Protein AF-A0A3B9MT72-F1 (afdb_monomer_lite)

Structure (mmCIF, N/CA/C/O backbone):
data_AF-A0A3B9MT72-F1
#
_entry.id   AF-A0A3B9MT72-F1
#
loop_
_atom_site.group_PDB
_atom_site.id
_atom_site.type_symbol
_atom_site.label_atom_id
_atom_site.label_alt_id
_atom_site.label_comp_id
_atom_site.label_asym_id
_atom_site.label_entity_id
_atom_site.label_seq_id
_atom_site.pdbx_PDB_ins_code
_atom_site.Cartn_x
_atom_site.Cartn_y
_atom_site.Cartn_z
_atom_site.occupancy
_atom_site.B_iso_or_equiv
_atom_site.auth_seq_id
_atom_site.auth_comp_id
_atom_site.auth_asym_id
_atom_site.auth_atom_id
_atom_site.pdbx_PDB_model_num
ATOM 1 N N . MET A 1 1 ? -22.169 12.329 -3.279 1.00 62.25 1 MET A N 1
ATOM 2 C CA . MET A 1 1 ? -21.602 10.973 -3.104 1.00 62.25 1 MET A CA 1
ATOM 3 C C . MET A 1 1 ? -20.581 10.620 -4.189 1.00 62.25 1 MET A C 1
ATOM 5 O O . MET A 1 1 ? -19.542 10.085 -3.850 1.00 62.25 1 MET A O 1
ATOM 9 N N . THR A 1 2 ? -20.794 10.973 -5.462 1.00 81.69 2 THR A N 1
ATOM 10 C CA . THR A 1 2 ? -19.870 10.641 -6.571 1.00 81.69 2 THR A CA 1
ATOM 11 C C . THR A 1 2 ? -18.554 11.427 -6.587 1.00 81.69 2 THR A C 1
ATOM 13 O O . THR A 1 2 ? -17.516 10.844 -6.869 1.00 81.69 2 THR A O 1
ATOM 16 N N . LEU A 1 3 ? -18.561 12.725 -6.253 1.00 89.38 3 LEU A N 1
ATOM 17 C CA . LEU A 1 3 ? -17.344 13.550 -6.320 1.00 89.38 3 LEU A CA 1
ATOM 18 C C . LEU A 1 3 ? -16.285 13.157 -5.275 1.00 89.38 3 LEU A C 1
ATOM 20 O O . LEU A 1 3 ? -15.108 13.111 -5.602 1.00 89.38 3 LEU A O 1
ATOM 24 N N . THR A 1 4 ? -16.689 12.840 -4.042 1.00 88.56 4 THR A N 1
ATOM 25 C CA . THR A 1 4 ? -15.760 12.445 -2.967 1.00 88.56 4 THR A CA 1
ATOM 26 C C . THR A 1 4 ? -15.058 11.127 -3.284 1.00 88.56 4 THR A C 1
ATOM 28 O O . THR A 1 4 ? -13.845 11.050 -3.154 1.00 88.56 4 THR A O 1
ATOM 31 N N . VAL A 1 5 ? -15.799 10.127 -3.774 1.00 87.69 5 VAL A N 1
ATOM 32 C CA . VAL A 1 5 ? -15.232 8.836 -4.200 1.00 87.69 5 VAL A CA 1
ATOM 33 C C . VAL A 1 5 ? -14.320 9.021 -5.414 1.00 87.69 5 VAL A C 1
ATOM 35 O O . VAL A 1 5 ? -13.227 8.468 -5.456 1.00 87.69 5 VAL A O 1
ATOM 38 N N . LEU A 1 6 ? -14.724 9.855 -6.381 1.00 89.69 6 LEU A N 1
ATOM 39 C CA . LEU A 1 6 ? -13.888 10.169 -7.539 1.00 89.69 6 LEU A CA 1
ATOM 40 C C . LEU A 1 6 ? -12.563 10.814 -7.116 1.00 89.69 6 LEU A C 1
ATOM 42 O O . LEU A 1 6 ? -11.513 10.411 -7.602 1.00 89.69 6 LEU A O 1
ATOM 46 N N . LEU A 1 7 ? -12.600 11.793 -6.210 1.00 91.25 7 LEU A N 1
ATOM 47 C CA . LEU A 1 7 ? -11.391 12.424 -5.681 1.00 91.25 7 LEU A CA 1
ATOM 48 C C . LEU A 1 7 ? -10.544 11.433 -4.876 1.00 91.25 7 LEU A C 1
ATOM 50 O O . LEU A 1 7 ? -9.328 11.415 -5.051 1.00 91.25 7 LEU A O 1
ATOM 54 N N . GLY A 1 8 ? -11.184 10.580 -4.071 1.00 89.69 8 GLY A N 1
ATOM 55 C CA . GLY A 1 8 ? -10.533 9.501 -3.330 1.00 89.69 8 GLY A CA 1
ATOM 56 C C . GLY A 1 8 ? -9.725 8.585 -4.245 1.00 89.69 8 GLY A C 1
ATOM 57 O O . GLY A 1 8 ? -8.562 8.338 -3.967 1.00 89.69 8 GLY A O 1
ATOM 58 N N . LEU A 1 9 ? -10.279 8.173 -5.387 1.00 89.06 9 LEU A N 1
ATOM 59 C CA . LEU A 1 9 ? -9.583 7.311 -6.352 1.00 89.06 9 LEU A CA 1
ATOM 60 C C . LEU A 1 9 ? -8.565 8.066 -7.225 1.00 89.06 9 LEU A C 1
ATOM 62 O O . LEU A 1 9 ? -7.509 7.529 -7.564 1.00 89.06 9 LEU A O 1
ATOM 66 N N . MET A 1 10 ? -8.859 9.314 -7.600 1.00 91.50 10 MET A N 1
ATOM 67 C CA . MET A 1 10 ? -8.001 10.099 -8.493 1.00 91.50 10 MET A CA 1
ATOM 68 C C . MET A 1 10 ? -6.704 10.560 -7.831 1.00 91.50 10 MET A C 1
ATOM 70 O O . MET A 1 10 ? -5.704 10.704 -8.531 1.00 91.50 10 MET A O 1
ATOM 74 N N . ILE A 1 11 ? -6.692 10.797 -6.515 1.00 92.50 11 ILE A N 1
ATOM 75 C CA . ILE A 1 11 ? -5.489 11.258 -5.807 1.00 92.50 11 ILE A CA 1
ATOM 76 C C . ILE A 1 11 ? -4.385 10.179 -5.802 1.00 92.50 11 ILE A C 1
ATOM 78 O O . ILE A 1 11 ? -3.292 10.479 -6.291 1.00 92.50 11 ILE A O 1
ATOM 82 N N . PRO A 1 12 ? -4.624 8.931 -5.347 1.00 90.69 12 PRO A N 1
ATOM 83 C CA . PRO A 1 12 ? -3.650 7.844 -5.441 1.00 90.69 12 PRO A CA 1
ATOM 84 C C . PRO A 1 12 ? -3.257 7.547 -6.888 1.00 90.69 12 PRO A C 1
ATOM 86 O O . PRO A 1 12 ? -2.074 7.405 -7.186 1.00 90.69 12 PRO A O 1
ATOM 89 N N . PHE A 1 13 ? -4.227 7.539 -7.811 1.00 91.25 13 PHE A N 1
ATOM 90 C CA . PHE A 1 13 ? -3.950 7.349 -9.235 1.00 91.25 13 PHE A CA 1
ATOM 91 C C . PHE A 1 13 ? -2.979 8.406 -9.778 1.00 91.25 13 PHE A C 1
ATOM 93 O O . PHE A 1 13 ? -1.986 8.063 -10.422 1.00 91.25 13 PHE A O 1
ATOM 100 N N . ALA A 1 14 ? -3.230 9.687 -9.492 1.00 94.31 14 ALA A N 1
ATOM 101 C CA . ALA A 1 14 ? -2.346 10.775 -9.888 1.00 94.31 14 ALA A CA 1
ATOM 102 C C . ALA A 1 14 ? -0.971 10.647 -9.220 1.00 94.31 14 ALA A C 1
ATOM 104 O O . ALA A 1 14 ? 0.039 10.839 -9.891 1.00 94.31 14 ALA A O 1
ATOM 105 N N . GLY A 1 15 ? -0.915 10.268 -7.941 1.00 92.81 15 GLY A N 1
ATOM 106 C CA . GLY A 1 15 ? 0.333 10.005 -7.223 1.00 92.81 15 GLY A CA 1
ATOM 107 C C . GLY A 1 15 ? 1.190 8.940 -7.912 1.00 92.81 15 GLY A C 1
ATOM 108 O O . GLY A 1 15 ? 2.348 9.204 -8.244 1.00 92.81 15 GLY A O 1
ATOM 109 N N . THR A 1 16 ? 0.611 7.774 -8.211 1.00 92.19 16 THR A N 1
ATOM 110 C CA . THR A 1 16 ? 1.309 6.675 -8.898 1.00 92.19 16 THR A CA 1
ATOM 111 C C . THR A 1 16 ? 1.700 7.056 -10.328 1.00 92.19 16 THR A C 1
ATOM 113 O O . THR A 1 16 ? 2.824 6.781 -10.748 1.00 92.19 16 THR A O 1
ATOM 116 N N . ALA A 1 17 ? 0.828 7.745 -11.073 1.00 93.06 17 ALA A N 1
ATOM 117 C CA . ALA A 1 17 ? 1.117 8.190 -12.437 1.00 93.06 17 ALA A CA 1
ATOM 118 C C . ALA A 1 17 ? 2.251 9.229 -12.494 1.00 93.06 17 ALA A C 1
ATOM 120 O O . ALA A 1 17 ? 3.154 9.117 -13.326 1.00 93.06 17 ALA A O 1
ATOM 121 N N . LEU A 1 18 ? 2.240 10.216 -11.592 1.00 93.62 18 LEU A N 1
ATOM 122 C CA . LEU A 1 18 ? 3.294 11.227 -11.489 1.00 93.62 18 LEU A CA 1
ATOM 123 C C . LEU A 1 18 ? 4.622 10.597 -11.053 1.00 93.62 18 LEU A C 1
ATOM 125 O O . LEU A 1 18 ? 5.654 10.876 -11.663 1.00 93.62 18 LEU A O 1
ATOM 129 N N . GLY A 1 19 ? 4.593 9.701 -10.061 1.00 90.31 19 GLY A N 1
ATOM 130 C CA . GLY A 1 19 ? 5.768 8.951 -9.615 1.00 90.31 19 GLY A CA 1
ATOM 131 C C . GLY A 1 19 ? 6.387 8.104 -10.731 1.00 90.31 19 GLY A C 1
ATOM 132 O O . GLY A 1 19 ? 7.600 8.148 -10.934 1.00 90.31 19 GLY A O 1
ATOM 133 N N . ALA A 1 20 ? 5.566 7.400 -11.518 1.00 89.81 20 ALA A N 1
ATOM 134 C CA . ALA A 1 20 ? 6.027 6.658 -12.692 1.00 89.81 20 ALA A CA 1
ATOM 135 C C . ALA A 1 20 ? 6.611 7.586 -13.776 1.00 89.81 20 ALA A C 1
ATOM 137 O O . ALA A 1 20 ? 7.629 7.263 -14.389 1.00 89.81 20 ALA A O 1
ATOM 138 N N . GLY A 1 21 ? 6.015 8.766 -13.980 1.00 90.56 21 GLY A N 1
ATOM 139 C CA . GLY A 1 21 ? 6.502 9.781 -14.918 1.00 90.56 21 GLY A CA 1
ATOM 140 C C . GLY A 1 21 ? 7.902 10.310 -14.590 1.00 90.56 21 GLY A C 1
ATOM 141 O O . GLY A 1 21 ? 8.671 10.605 -15.508 1.00 90.56 21 GLY A O 1
ATOM 142 N N . CYS A 1 22 ? 8.287 10.355 -13.308 1.00 88.31 22 CYS A N 1
ATOM 143 C CA . CYS A 1 22 ? 9.633 10.760 -12.886 1.00 88.31 22 CYS A CA 1
ATOM 144 C C . CYS A 1 22 ? 10.740 9.914 -13.536 1.00 88.31 22 CYS A C 1
ATOM 146 O O . CYS A 1 22 ? 11.816 10.439 -13.830 1.00 88.31 22 CYS A O 1
ATOM 148 N N . VAL A 1 23 ? 10.472 8.640 -13.848 1.00 87.25 23 VAL A N 1
ATOM 149 C CA . VAL A 1 23 ? 11.437 7.741 -14.506 1.00 87.25 23 VAL A CA 1
ATOM 150 C C . VAL A 1 23 ? 11.933 8.307 -15.844 1.00 87.25 23 VAL A C 1
ATOM 152 O O . VAL A 1 23 ? 13.109 8.140 -16.173 1.00 87.25 23 VAL A O 1
ATOM 155 N N . LEU A 1 24 ? 11.094 9.054 -16.576 1.00 87.44 24 LEU A N 1
ATOM 156 C CA . LEU A 1 24 ? 11.460 9.684 -17.855 1.00 87.44 24 LEU A CA 1
ATOM 157 C C . LEU A 1 24 ? 12.581 10.725 -17.707 1.00 87.44 24 LEU A C 1
ATOM 159 O O . LEU A 1 24 ? 13.373 10.925 -18.628 1.00 87.44 24 LEU A O 1
ATOM 163 N N . PHE A 1 25 ? 12.679 11.360 -16.538 1.00 86.19 25 PHE A N 1
ATOM 164 C CA . PHE A 1 25 ? 13.711 12.350 -16.228 1.00 86.19 25 PHE A CA 1
ATOM 165 C C . PHE A 1 25 ? 14.932 11.731 -15.539 1.00 86.19 25 PHE A C 1
ATOM 167 O O . PHE A 1 25 ? 16.030 12.280 -15.616 1.00 86.19 25 PHE A O 1
ATOM 174 N N . MET A 1 26 ? 14.762 10.577 -14.889 1.00 80.38 26 MET A N 1
ATOM 175 C CA . MET A 1 26 ? 15.780 9.978 -14.024 1.00 80.38 26 MET A CA 1
ATOM 176 C C . MET A 1 26 ? 16.862 9.174 -14.760 1.00 80.38 26 MET A C 1
ATOM 178 O O . MET A 1 26 ? 17.817 8.769 -14.107 1.00 80.38 26 MET A O 1
ATOM 182 N N . LYS A 1 27 ? 16.773 8.956 -16.084 1.00 74.06 27 LYS A N 1
ATOM 183 C CA . LYS A 1 27 ? 17.815 8.321 -16.938 1.00 74.06 27 LYS A CA 1
ATOM 184 C C . LYS A 1 27 ? 18.535 7.107 -16.302 1.00 74.06 27 LYS A C 1
ATOM 186 O O . LYS A 1 27 ? 19.740 6.948 -16.474 1.00 74.06 27 LYS A O 1
ATOM 191 N N . ASN A 1 28 ? 17.812 6.255 -15.569 1.00 67.75 28 ASN A N 1
ATOM 192 C CA . ASN A 1 28 ? 18.350 5.090 -14.842 1.00 67.75 28 ASN A CA 1
ATOM 193 C C . ASN A 1 28 ? 19.375 5.407 -13.726 1.00 67.75 28 ASN A C 1
ATOM 195 O O . ASN A 1 28 ? 20.197 4.563 -13.384 1.00 67.75 28 ASN A O 1
ATOM 199 N N . ALA A 1 29 ? 19.337 6.607 -13.140 1.00 70.12 29 ALA A N 1
ATOM 200 C CA . ALA A 1 29 ? 20.305 7.086 -12.147 1.00 70.12 29 ALA A CA 1
ATOM 201 C C . ALA A 1 29 ? 19.812 7.013 -10.686 1.00 70.12 29 ALA A C 1
ATOM 203 O O . ALA A 1 29 ? 20.347 7.696 -9.809 1.00 70.12 29 ALA A O 1
ATOM 204 N N . LEU A 1 30 ? 18.788 6.206 -10.390 1.00 81.56 30 LEU A N 1
ATOM 205 C CA . LEU A 1 30 ? 18.338 5.999 -9.013 1.00 81.56 30 LEU A CA 1
ATOM 206 C C . LEU A 1 30 ? 19.379 5.184 -8.245 1.00 81.56 30 LEU A C 1
ATOM 208 O O . LEU A 1 30 ? 19.586 4.003 -8.503 1.00 81.56 30 LEU A O 1
ATOM 212 N N . SER A 1 31 ? 20.052 5.823 -7.288 1.00 88.31 31 SER A N 1
ATOM 213 C CA . SER A 1 31 ? 20.952 5.093 -6.398 1.00 88.31 31 SER A CA 1
ATOM 214 C C . SER A 1 31 ? 20.155 4.141 -5.500 1.00 88.31 31 SER A C 1
ATOM 216 O O . SER A 1 31 ? 19.101 4.511 -4.980 1.00 88.31 31 SER A O 1
ATOM 218 N N . SER A 1 32 ? 20.702 2.951 -5.234 1.00 87.69 32 SER A N 1
ATOM 219 C CA . SER A 1 32 ? 20.076 1.952 -4.350 1.00 87.69 32 SER A CA 1
ATOM 220 C C . SER A 1 32 ? 19.733 2.508 -2.957 1.00 87.69 32 SER A C 1
ATOM 222 O O . SER A 1 32 ? 18.760 2.089 -2.337 1.00 87.69 32 SER A O 1
ATOM 224 N N . LYS A 1 33 ? 20.487 3.500 -2.457 1.00 90.38 33 LYS A N 1
ATOM 225 C CA . LYS A 1 33 ? 20.164 4.179 -1.191 1.00 90.38 33 LYS A CA 1
ATOM 226 C C . LYS A 1 33 ? 18.834 4.926 -1.273 1.00 90.38 33 LYS A C 1
ATOM 228 O O . LYS A 1 33 ? 18.012 4.774 -0.380 1.00 90.38 33 LYS A O 1
ATOM 233 N N . VAL A 1 34 ? 18.622 5.696 -2.340 1.00 90.12 34 VAL A N 1
ATOM 234 C CA . VAL A 1 34 ? 17.386 6.467 -2.539 1.00 90.12 34 VAL A CA 1
ATOM 235 C C . VAL A 1 34 ? 16.200 5.528 -2.731 1.00 90.12 34 VAL A C 1
ATOM 237 O O . VAL A 1 34 ? 15.175 5.729 -2.092 1.00 90.12 34 VAL A O 1
ATOM 240 N N . GLU A 1 35 ? 16.352 4.471 -3.531 1.00 88.56 35 GLU A N 1
ATOM 241 C CA . GLU A 1 35 ? 15.316 3.446 -3.713 1.00 88.56 35 GLU A CA 1
ATOM 242 C C . GLU A 1 35 ? 14.888 2.828 -2.373 1.00 88.56 35 GLU A C 1
ATOM 244 O O . GLU A 1 35 ? 13.705 2.818 -2.039 1.00 88.56 35 GLU A O 1
ATOM 249 N N . ARG A 1 36 ? 15.853 2.392 -1.553 1.00 91.38 36 ARG A N 1
ATOM 250 C CA . ARG A 1 36 ? 15.581 1.810 -0.229 1.00 91.38 36 ARG A CA 1
ATOM 251 C C . ARG A 1 36 ? 14.959 2.822 0.732 1.00 91.38 36 ARG A C 1
ATOM 253 O O . ARG A 1 36 ? 14.084 2.449 1.507 1.00 91.38 36 ARG A O 1
ATOM 260 N N . SER A 1 37 ? 15.376 4.088 0.683 1.00 94.50 37 SER A N 1
ATOM 261 C CA . SER A 1 37 ? 14.767 5.157 1.481 1.00 94.50 37 SER A CA 1
ATOM 262 C C . SER A 1 37 ? 13.316 5.422 1.081 1.00 94.50 37 SER A C 1
ATOM 264 O O . SER A 1 37 ? 12.474 5.556 1.963 1.00 94.50 37 SER A O 1
ATOM 266 N N . LEU A 1 38 ? 13.006 5.458 -0.218 1.00 92.56 38 LEU A N 1
ATOM 267 C CA . LEU A 1 38 ? 11.640 5.644 -0.716 1.00 92.56 38 LEU A CA 1
ATOM 268 C C . LEU A 1 38 ? 10.747 4.446 -0.371 1.00 92.56 38 LEU A C 1
ATOM 270 O O . LEU A 1 38 ? 9.642 4.642 0.129 1.00 92.56 38 LEU A O 1
ATOM 274 N N . ALA A 1 39 ? 11.241 3.220 -0.564 1.00 90.88 39 ALA A N 1
ATOM 275 C CA . ALA A 1 39 ? 10.522 2.004 -0.190 1.00 90.88 39 ALA A CA 1
ATOM 276 C C . ALA A 1 39 ? 10.266 1.935 1.327 1.00 90.88 39 ALA A C 1
ATOM 278 O O . ALA A 1 39 ? 9.156 1.628 1.759 1.00 90.88 39 ALA A O 1
ATOM 279 N N . GLY A 1 40 ? 11.268 2.282 2.142 1.00 94.94 40 GLY A N 1
ATOM 280 C CA . GLY A 1 40 ? 11.129 2.359 3.596 1.00 94.94 40 GLY A CA 1
ATOM 281 C C . GLY A 1 40 ? 10.141 3.439 4.042 1.00 94.94 40 GLY A C 1
ATOM 282 O O . GLY A 1 40 ? 9.333 3.196 4.934 1.00 94.94 40 GLY A O 1
ATOM 283 N N . PHE A 1 41 ? 10.154 4.606 3.393 1.00 95.69 41 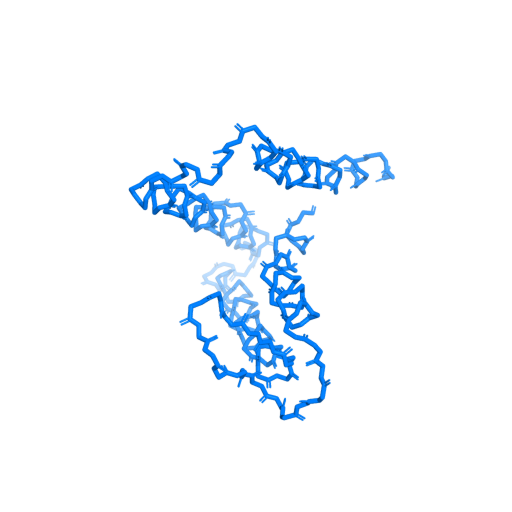PHE A N 1
ATOM 284 C CA . PHE A 1 41 ? 9.181 5.669 3.642 1.00 95.69 41 PHE A CA 1
ATOM 285 C C . PHE A 1 41 ? 7.752 5.210 3.324 1.00 95.69 41 PHE A C 1
ATOM 287 O O . PHE A 1 41 ? 6.877 5.329 4.179 1.00 95.69 41 PHE A O 1
ATOM 294 N N . ALA A 1 42 ? 7.528 4.631 2.140 1.00 92.38 42 ALA A N 1
ATOM 295 C CA . ALA A 1 42 ? 6.219 4.123 1.732 1.00 92.38 42 ALA A CA 1
ATOM 296 C C . ALA A 1 42 ? 5.697 3.050 2.702 1.00 92.38 42 ALA A C 1
ATOM 298 O O . ALA A 1 42 ? 4.570 3.148 3.187 1.00 92.38 42 ALA A O 1
ATOM 299 N N . SER A 1 43 ? 6.546 2.082 3.066 1.00 93.75 43 SER A N 1
ATOM 300 C CA . SER A 1 43 ? 6.207 1.055 4.056 1.00 93.75 43 SER A CA 1
ATOM 301 C C . SER A 1 43 ? 5.833 1.663 5.413 1.00 93.75 43 SER A C 1
ATOM 303 O O . SER A 1 43 ? 4.823 1.277 5.999 1.00 93.75 43 SER A O 1
ATOM 305 N N . GLY A 1 44 ? 6.586 2.659 5.890 1.00 95.69 44 GLY A N 1
ATOM 306 C CA . GLY A 1 44 ? 6.294 3.348 7.148 1.00 95.69 44 GLY A CA 1
ATOM 307 C C . GLY A 1 44 ? 4.942 4.069 7.144 1.00 95.69 44 GLY A C 1
ATOM 308 O O . GLY A 1 44 ? 4.181 3.943 8.104 1.00 95.69 44 GLY A O 1
ATOM 309 N N . VAL A 1 45 ? 4.615 4.779 6.058 1.00 94.94 45 VAL A N 1
ATOM 310 C CA . VAL A 1 45 ? 3.318 5.465 5.907 1.00 94.94 45 VAL A CA 1
ATOM 311 C C . VAL A 1 45 ? 2.163 4.459 5.906 1.00 94.94 45 VAL A C 1
ATOM 313 O O . VAL A 1 45 ? 1.174 4.680 6.603 1.00 94.94 45 VAL A O 1
ATOM 316 N N . MET A 1 46 ? 2.297 3.334 5.197 1.00 94.12 46 MET A N 1
ATOM 317 C CA . MET A 1 46 ? 1.257 2.296 5.144 1.00 94.12 46 MET A CA 1
ATOM 318 C C . MET A 1 46 ? 1.029 1.611 6.497 1.00 94.12 46 MET A C 1
ATOM 320 O O . MET A 1 46 ? -0.118 1.396 6.897 1.00 94.12 46 MET A O 1
ATOM 324 N N . VAL A 1 47 ? 2.098 1.322 7.249 1.00 94.94 47 VAL A N 1
ATOM 325 C CA . VAL A 1 47 ? 1.981 0.765 8.609 1.00 94.94 47 VAL A CA 1
ATOM 326 C C . VAL A 1 47 ? 1.275 1.753 9.537 1.00 94.94 47 VAL A C 1
ATOM 328 O O . VAL A 1 47 ? 0.369 1.361 10.270 1.00 94.94 47 VAL A O 1
ATOM 331 N N . ALA A 1 48 ? 1.635 3.037 9.481 1.00 95.94 48 ALA A N 1
ATOM 332 C CA . ALA A 1 48 ? 0.976 4.062 10.284 1.00 95.94 48 ALA A CA 1
ATOM 333 C C . ALA A 1 48 ? -0.520 4.184 9.937 1.00 95.94 48 ALA A C 1
ATOM 335 O O . ALA A 1 48 ? -1.368 4.103 10.827 1.00 95.94 48 ALA A O 1
ATOM 336 N N . ALA A 1 49 ? -0.860 4.301 8.652 1.00 93.88 49 ALA A N 1
ATOM 337 C CA . ALA A 1 49 ? -2.251 4.371 8.201 1.00 93.88 49 ALA A CA 1
ATOM 338 C C . ALA A 1 49 ? -3.071 3.154 8.667 1.00 93.88 49 ALA A C 1
ATOM 340 O O . ALA A 1 49 ? -4.196 3.307 9.142 1.00 93.88 49 ALA A O 1
ATOM 341 N N . SER A 1 50 ? -2.480 1.957 8.634 1.00 93.69 50 SER A N 1
ATOM 342 C CA . SER A 1 50 ? -3.138 0.730 9.100 1.00 93.69 50 SER A CA 1
ATOM 343 C C . SER A 1 50 ? -3.543 0.795 10.579 1.00 93.69 50 SER A C 1
ATOM 345 O O . SER A 1 50 ? -4.622 0.331 10.941 1.00 93.69 50 SER A O 1
ATOM 347 N N . ILE A 1 51 ? -2.722 1.402 11.442 1.00 94.50 51 ILE A N 1
ATOM 348 C CA . ILE A 1 51 ? -3.036 1.536 12.873 1.00 94.50 51 ILE A CA 1
ATOM 349 C C . ILE A 1 51 ? -4.014 2.689 13.125 1.00 94.50 51 ILE A C 1
ATOM 351 O O . ILE A 1 51 ? -5.086 2.473 13.691 1.00 94.50 51 ILE A O 1
ATOM 355 N N . TRP A 1 52 ? -3.647 3.908 12.718 1.00 95.19 52 TRP A N 1
ATOM 356 C CA . TRP A 1 52 ? -4.367 5.128 13.102 1.00 95.19 52 TRP A CA 1
ATOM 357 C C . TRP A 1 52 ? -5.612 5.405 12.268 1.00 95.19 52 TRP A C 1
ATOM 359 O O . TRP A 1 52 ? -6.553 6.001 12.781 1.00 95.19 52 TRP A O 1
ATOM 369 N N . SER A 1 53 ? -5.629 4.995 11.001 1.00 92.69 53 SER A N 1
ATOM 370 C CA . SER A 1 53 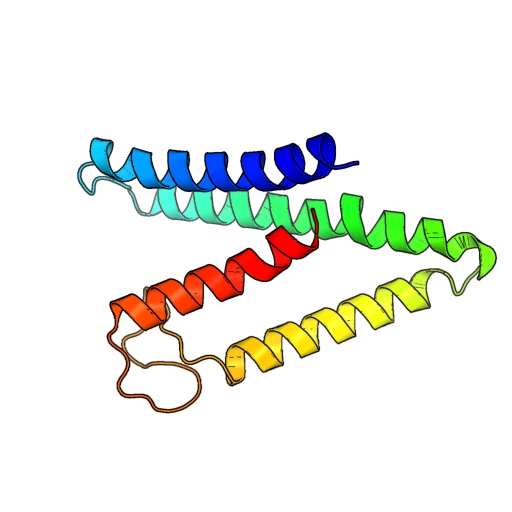? -6.734 5.300 10.086 1.00 92.69 53 SER A CA 1
ATOM 371 C C . SER A 1 53 ? -7.678 4.123 9.870 1.00 92.69 53 SER A C 1
ATOM 373 O O . SER A 1 53 ? -8.807 4.349 9.447 1.00 92.69 53 SER A O 1
ATOM 375 N N . LEU A 1 54 ? -7.256 2.890 10.178 1.00 93.69 54 LEU A N 1
ATOM 376 C CA . LEU A 1 54 ? -8.081 1.693 9.982 1.00 93.69 54 LEU A CA 1
ATOM 377 C C . LEU A 1 54 ? -8.401 0.975 11.299 1.00 93.69 54 LEU A C 1
ATOM 379 O O . LEU A 1 54 ? -9.566 0.916 11.685 1.00 93.69 54 LEU A O 1
ATOM 383 N N . ILE A 1 55 ? -7.400 0.450 12.014 1.00 94.19 55 ILE A N 1
ATOM 384 C CA . ILE A 1 55 ? -7.639 -0.416 13.185 1.00 94.19 55 ILE A CA 1
ATOM 385 C C . ILE A 1 55 ? -8.272 0.346 14.352 1.00 94.19 55 ILE A C 1
ATOM 387 O O . ILE A 1 55 ? -9.278 -0.117 14.889 1.00 94.19 55 ILE A O 1
ATOM 391 N N . ILE A 1 56 ? -7.719 1.501 14.741 1.00 94.31 56 ILE A N 1
ATOM 392 C CA . ILE A 1 56 ? -8.272 2.297 15.849 1.00 94.31 56 ILE A CA 1
ATOM 393 C C . ILE A 1 56 ? -9.718 2.731 15.536 1.00 94.31 56 ILE A C 1
ATOM 395 O O . ILE A 1 56 ? -10.604 2.381 16.319 1.00 94.31 56 ILE A O 1
ATOM 399 N N . PRO A 1 57 ? -10.018 3.350 14.372 1.00 94.25 57 PRO A N 1
ATOM 400 C CA . PRO A 1 57 ? -11.394 3.703 14.017 1.00 94.25 57 PRO A CA 1
ATOM 401 C C . PRO A 1 57 ? -12.349 2.508 13.920 1.00 94.25 57 PRO A C 1
ATOM 403 O O . PRO A 1 57 ? -13.535 2.643 14.218 1.00 94.25 57 PRO A O 1
ATOM 406 N N . ALA A 1 58 ? -11.874 1.328 13.506 1.00 93.31 58 ALA A N 1
ATOM 407 C CA . ALA A 1 58 ? -12.697 0.118 13.481 1.00 93.31 58 ALA A CA 1
ATOM 408 C C . ALA A 1 58 ? -13.081 -0.350 14.895 1.00 93.31 58 ALA A C 1
ATOM 410 O O . ALA A 1 58 ? -14.205 -0.807 15.113 1.00 93.31 58 ALA A O 1
ATOM 411 N N . MET A 1 59 ? -12.169 -0.220 15.864 1.00 93.12 59 MET A N 1
ATOM 412 C CA . MET A 1 59 ? -12.440 -0.531 17.270 1.00 93.12 59 MET A CA 1
ATOM 413 C C . MET A 1 59 ? -13.394 0.483 17.909 1.00 93.12 59 MET A C 1
ATOM 415 O O . MET A 1 59 ? -14.300 0.075 18.635 1.00 93.12 59 MET A O 1
ATOM 419 N N . GLU A 1 60 ? -13.225 1.773 17.610 1.00 93.50 60 GLU A N 1
ATOM 420 C CA . GLU A 1 60 ? -14.100 2.859 18.082 1.00 93.50 60 GLU A CA 1
ATOM 421 C C . GLU A 1 60 ? -15.542 2.682 17.575 1.00 93.50 60 GLU A C 1
ATOM 423 O O . GLU A 1 60 ? -16.504 2.795 18.333 1.00 93.50 60 GLU A O 1
ATOM 428 N N . GLN A 1 61 ? -15.716 2.270 16.315 1.00 92.62 61 GLN A N 1
ATOM 429 C CA . GLN A 1 61 ? -17.037 1.937 15.759 1.00 92.62 61 GLN A CA 1
ATOM 430 C C . GLN A 1 61 ? -17.724 0.758 16.464 1.00 92.62 61 GLN A C 1
ATOM 432 O O . GLN A 1 61 ? -18.946 0.618 16.394 1.00 92.62 61 GLN A O 1
ATOM 437 N N . CYS A 1 62 ? -16.956 -0.086 17.156 1.00 91.62 62 CYS A N 1
ATOM 438 C CA . CYS A 1 62 ? -17.455 -1.250 17.879 1.00 91.62 62 CYS A CA 1
ATOM 439 C C . CYS A 1 62 ? -17.553 -1.019 19.394 1.00 91.62 62 CYS A C 1
ATOM 441 O O . CYS A 1 62 ? -17.770 -1.984 20.126 1.00 91.62 62 CYS A O 1
ATOM 443 N N . GLU A 1 63 ? -17.438 0.224 19.882 1.00 86.00 63 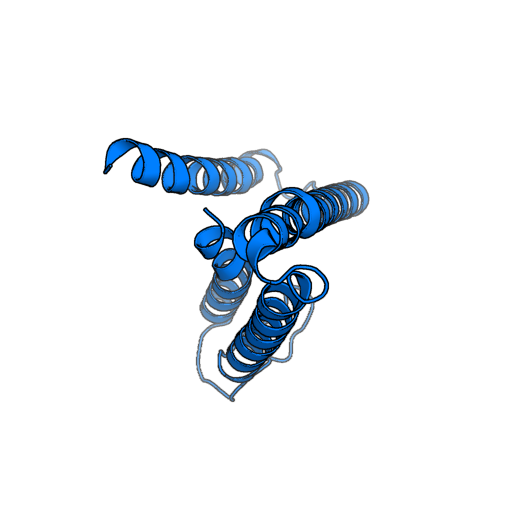GLU A N 1
ATOM 444 C CA . GLU A 1 63 ? -17.437 0.565 21.317 1.00 86.00 63 GLU A CA 1
ATOM 445 C C . GLU A 1 63 ? -18.600 -0.039 22.119 1.00 86.00 63 GLU A C 1
ATOM 447 O O . GLU A 1 63 ? -18.426 -0.390 23.288 1.00 86.00 63 GLU A O 1
ATOM 452 N N . GLY A 1 64 ? -19.759 -0.252 21.487 1.00 86.12 64 GLY A N 1
ATOM 453 C CA . GLY A 1 64 ? -20.919 -0.910 22.100 1.00 86.12 64 GLY A CA 1
ATOM 454 C C . GLY A 1 64 ? -20.661 -2.342 22.600 1.00 86.12 64 GLY A C 1
ATOM 455 O O . GLY A 1 64 ? -21.431 -2.851 23.412 1.00 86.12 64 GLY A O 1
ATOM 456 N N . MET A 1 65 ? -19.570 -2.986 22.174 1.00 86.50 65 MET A N 1
ATOM 457 C CA . MET A 1 65 ? -19.130 -4.307 22.643 1.00 86.50 65 MET A CA 1
ATOM 458 C C . MET A 1 65 ? -18.254 -4.243 23.912 1.00 86.50 65 MET A C 1
ATOM 460 O O . MET A 1 65 ? -17.822 -5.281 24.429 1.00 86.50 65 MET A O 1
ATOM 464 N N . GLY A 1 66 ? -17.980 -3.046 24.442 1.00 87.56 66 GLY A N 1
ATOM 465 C CA . GLY A 1 66 ? -17.216 -2.830 25.670 1.00 87.56 66 GLY A CA 1
ATOM 466 C C . GLY A 1 66 ? -15.793 -3.389 25.586 1.00 87.56 66 GLY A C 1
ATOM 467 O O . GLY A 1 66 ? -14.972 -2.945 24.794 1.00 87.56 66 GLY A O 1
ATOM 468 N N . LYS A 1 67 ? -15.466 -4.396 26.407 1.00 86.31 67 LYS A N 1
ATOM 469 C CA . LYS A 1 67 ? -14.133 -5.035 26.377 1.00 86.31 67 LYS A CA 1
ATOM 470 C C . LYS A 1 67 ? -13.880 -5.864 25.111 1.00 86.31 67 LYS A C 1
ATOM 472 O O . LYS A 1 67 ? -12.740 -6.245 24.867 1.00 86.31 67 LYS A O 1
ATOM 477 N N . LEU A 1 68 ? -14.920 -6.165 24.332 1.00 90.25 68 LEU A N 1
ATOM 478 C CA . LEU A 1 68 ? -14.838 -6.992 23.126 1.00 90.25 68 LEU A CA 1
ATOM 479 C C . LEU A 1 68 ? -14.800 -6.171 21.827 1.00 90.25 68 LEU A C 1
ATOM 481 O O . LEU A 1 68 ? -14.817 -6.762 20.752 1.00 90.25 68 LEU A O 1
ATOM 485 N N . SER A 1 69 ? -14.688 -4.840 21.891 1.00 89.38 69 SER A N 1
ATOM 486 C CA . SER A 1 69 ? -14.647 -3.961 20.706 1.00 89.38 69 SER A CA 1
ATOM 487 C C . SER A 1 69 ? -13.448 -4.212 19.785 1.00 89.38 69 SER A C 1
ATOM 489 O O . SER A 1 69 ? -13.490 -3.878 18.607 1.00 89.38 69 SER A O 1
ATOM 491 N N . PHE A 1 70 ? -12.384 -4.849 20.289 1.00 91.62 70 PHE A N 1
ATOM 492 C CA . PHE A 1 70 ? -11.242 -5.266 19.469 1.00 91.62 70 PHE A CA 1
ATOM 493 C C . PHE A 1 70 ? -11.538 -6.496 18.600 1.00 91.62 70 PHE A C 1
ATOM 495 O O . PHE A 1 70 ? -10.828 -6.739 17.626 1.00 91.62 70 PHE A O 1
ATOM 502 N N . LEU A 1 71 ? -12.552 -7.296 18.949 1.00 94.19 71 LEU A N 1
ATOM 503 C CA . LEU A 1 71 ? -12.793 -8.598 18.331 1.00 94.19 71 LEU A CA 1
ATOM 504 C C . LEU A 1 71 ? -13.151 -8.483 16.836 1.00 94.19 71 LEU A C 1
ATOM 506 O O . LEU A 1 71 ? -12.555 -9.222 16.050 1.00 94.19 71 LEU A O 1
ATOM 510 N N . PRO A 1 72 ? -14.028 -7.555 16.395 1.00 92.94 72 PRO A N 1
ATOM 511 C CA . PRO A 1 72 ? -14.301 -7.364 14.970 1.00 92.94 72 PRO A CA 1
ATOM 512 C C . PRO A 1 72 ? -13.067 -6.908 14.185 1.00 92.94 72 PRO A C 1
ATOM 514 O O . PRO A 1 72 ? -12.786 -7.462 13.124 1.00 92.94 72 PRO A O 1
ATOM 517 N N . ALA A 1 73 ? -12.290 -5.962 14.727 1.00 93.69 73 ALA A N 1
ATOM 518 C CA . ALA A 1 73 ? -11.055 -5.489 14.101 1.00 93.69 73 ALA A CA 1
ATOM 519 C C . ALA A 1 73 ? -10.009 -6.613 13.988 1.00 93.69 73 ALA A C 1
ATOM 521 O O . ALA A 1 73 ? -9.392 -6.783 12.941 1.00 93.69 73 ALA A O 1
ATOM 522 N N . PHE A 1 74 ? -9.860 -7.434 15.031 1.00 94.31 74 PHE A N 1
ATOM 523 C CA . PHE A 1 74 ? -8.954 -8.583 15.045 1.00 94.31 74 PHE A CA 1
ATOM 524 C C . PHE A 1 74 ? -9.342 -9.648 14.012 1.00 94.31 74 PHE A C 1
ATOM 526 O O . PHE A 1 74 ? -8.491 -10.110 13.251 1.00 94.31 74 PHE A O 1
ATOM 533 N N . ILE A 1 75 ? -10.623 -10.029 13.964 1.00 95.69 75 ILE A N 1
ATOM 534 C CA . ILE A 1 75 ? -11.122 -11.013 12.994 1.00 95.69 75 ILE A CA 1
ATOM 535 C C . ILE A 1 75 ? -10.977 -10.465 11.571 1.00 95.69 75 ILE A C 1
ATOM 537 O O . ILE A 1 75 ? -10.475 -11.172 10.699 1.00 95.69 75 ILE A O 1
ATOM 541 N N . GLY A 1 76 ? -11.364 -9.207 11.338 1.00 94.31 76 GLY A N 1
ATOM 542 C CA . GLY A 1 76 ? -11.237 -8.549 10.038 1.00 94.31 76 GLY A CA 1
ATOM 543 C C . GLY A 1 76 ? -9.788 -8.473 9.558 1.00 94.31 76 GLY A C 1
ATOM 544 O O . GLY A 1 76 ? -9.511 -8.791 8.404 1.00 94.31 76 GLY A O 1
ATOM 545 N N . PHE A 1 77 ? -8.854 -8.147 10.453 1.00 94.44 77 PHE A N 1
ATOM 546 C CA . PHE A 1 77 ? -7.423 -8.121 10.155 1.00 94.44 77 PHE A CA 1
ATOM 547 C C . PHE A 1 77 ? -6.901 -9.494 9.709 1.00 94.44 77 PHE A C 1
ATOM 549 O O . PHE A 1 77 ? -6.255 -9.603 8.667 1.00 94.44 77 PHE A O 1
ATOM 556 N N . TRP A 1 78 ? -7.234 -10.561 10.442 1.00 96.06 78 TRP A N 1
ATOM 557 C CA . TRP A 1 78 ? -6.830 -11.923 10.073 1.00 96.06 78 TRP A CA 1
ATOM 558 C C . TRP A 1 78 ? -7.475 -12.411 8.779 1.00 96.06 78 TRP A C 1
ATOM 560 O O . TRP A 1 78 ? -6.795 -13.024 7.956 1.00 96.06 78 TRP A O 1
ATOM 570 N N . LEU A 1 79 ? -8.761 -12.122 8.570 1.00 95.94 79 LEU A N 1
ATOM 571 C CA . LEU A 1 79 ? -9.434 -12.429 7.309 1.00 95.94 79 LEU A CA 1
ATOM 572 C C . LEU A 1 79 ? -8.782 -11.688 6.139 1.00 95.94 79 LEU A C 1
ATOM 574 O O . LEU A 1 79 ? -8.581 -12.294 5.091 1.00 95.94 79 LEU A O 1
ATOM 578 N N . GLY A 1 80 ? -8.394 -10.425 6.328 1.00 93.56 80 GLY A N 1
ATOM 579 C CA . GLY A 1 80 ? -7.641 -9.648 5.345 1.00 93.56 80 GLY A CA 1
ATOM 580 C C . GLY A 1 80 ? -6.285 -10.274 5.013 1.00 93.56 80 GLY A C 1
ATOM 581 O O . GLY A 1 80 ? -5.969 -10.442 3.838 1.00 93.56 80 GLY A O 1
ATOM 582 N N . ILE A 1 81 ? -5.516 -10.699 6.023 1.00 93.75 81 ILE A N 1
ATOM 583 C CA . ILE A 1 81 ? -4.237 -11.403 5.814 1.00 93.75 81 ILE A CA 1
ATOM 584 C C . ILE A 1 81 ? -4.446 -12.683 5.007 1.00 93.75 81 ILE A C 1
ATOM 586 O O . ILE A 1 81 ? -3.751 -12.906 4.020 1.00 93.75 81 ILE A O 1
ATOM 590 N N . ILE A 1 82 ? -5.402 -13.523 5.410 1.00 95.44 82 ILE A N 1
ATOM 591 C CA . ILE A 1 82 ? -5.683 -14.791 4.728 1.00 95.44 82 ILE A CA 1
ATOM 592 C C . ILE A 1 82 ? -6.143 -14.530 3.291 1.00 95.44 82 ILE A C 1
ATOM 594 O O . ILE A 1 82 ? -5.706 -15.218 2.375 1.00 95.44 82 ILE A O 1
ATOM 598 N N . PHE A 1 83 ? -6.989 -13.522 3.080 1.00 93.56 83 PHE A N 1
ATOM 599 C CA . PHE A 1 83 ? -7.446 -13.121 1.755 1.00 93.56 83 PHE A CA 1
ATOM 600 C C . PHE A 1 83 ? -6.279 -12.722 0.846 1.00 93.56 83 PHE A C 1
ATOM 602 O O . PHE A 1 83 ? -6.168 -13.248 -0.262 1.00 93.56 83 PHE A O 1
ATOM 609 N N . LEU A 1 84 ? -5.380 -11.855 1.320 1.00 91.50 84 LEU A N 1
ATOM 610 C CA . LEU A 1 84 ? -4.212 -11.443 0.541 1.00 91.50 84 LEU A CA 1
ATOM 611 C C . LEU A 1 84 ? -3.238 -12.600 0.307 1.00 91.50 84 LEU A C 1
ATOM 613 O O . LEU A 1 84 ? -2.729 -12.732 -0.800 1.00 91.50 84 LEU A O 1
ATOM 617 N N . LEU A 1 85 ? -3.048 -13.483 1.291 1.00 91.19 85 LEU A N 1
ATOM 618 C CA . LEU A 1 85 ? -2.227 -14.686 1.141 1.00 91.19 85 LEU A CA 1
ATOM 619 C C . LEU A 1 85 ? -2.787 -15.639 0.074 1.00 91.19 85 LEU A C 1
ATOM 621 O O . LEU A 1 85 ? -2.034 -16.204 -0.717 1.00 91.19 85 LEU A O 1
ATOM 625 N N . ILE A 1 86 ? -4.111 -15.814 0.025 1.00 91.69 86 ILE A N 1
ATOM 626 C CA . ILE A 1 86 ? -4.763 -16.620 -1.015 1.00 91.69 86 ILE A CA 1
ATOM 627 C C . ILE A 1 86 ? -4.555 -15.979 -2.387 1.00 91.69 86 ILE A C 1
ATOM 629 O O . ILE A 1 86 ? -4.220 -16.686 -3.336 1.00 91.69 86 ILE A O 1
ATOM 633 N N . LEU A 1 87 ? -4.741 -14.661 -2.505 1.00 89.12 87 LEU A N 1
ATOM 634 C CA . LEU A 1 87 ? -4.507 -13.956 -3.766 1.00 89.12 87 LEU A CA 1
ATOM 635 C C . LEU A 1 87 ? -3.062 -14.115 -4.239 1.00 89.12 87 LEU A C 1
ATOM 637 O O . LEU A 1 87 ? -2.852 -14.408 -5.413 1.00 89.12 87 LEU A O 1
ATOM 641 N N . ASP A 1 88 ? -2.097 -13.985 -3.334 1.00 86.75 88 ASP A N 1
ATOM 642 C CA . ASP A 1 88 ? -0.670 -14.155 -3.613 1.00 86.75 88 ASP A CA 1
ATOM 643 C C . ASP A 1 88 ? -0.347 -15.564 -4.143 1.00 86.75 88 ASP A C 1
ATOM 645 O O . ASP A 1 88 ? 0.333 -15.725 -5.156 1.00 86.75 88 ASP A O 1
ATOM 649 N N . CYS A 1 89 ? -0.951 -16.596 -3.545 1.00 85.06 89 CYS A N 1
ATOM 650 C CA . CYS A 1 89 ? -0.767 -17.986 -3.971 1.00 85.06 89 CYS A CA 1
ATOM 651 C C . CYS A 1 89 ? -1.460 -18.325 -5.303 1.00 85.06 89 CYS A C 1
ATOM 653 O O . CYS A 1 89 ? -1.011 -19.217 -6.026 1.00 85.06 89 CYS A O 1
ATOM 655 N N . VAL A 1 90 ? -2.594 -17.686 -5.609 1.00 86.44 90 VAL A N 1
ATOM 656 C CA . VAL A 1 90 ? -3.424 -18.008 -6.785 1.00 86.44 90 VAL A CA 1
ATOM 657 C C . VAL A 1 90 ? -3.016 -17.191 -8.007 1.00 86.44 90 VAL A C 1
ATOM 659 O O . VAL A 1 90 ? -3.138 -17.675 -9.136 1.00 86.44 90 VAL A O 1
ATOM 662 N N . ILE A 1 91 ? -2.549 -15.958 -7.810 1.00 84.50 91 ILE A N 1
ATOM 663 C CA . ILE A 1 91 ? -2.213 -15.055 -8.905 1.00 84.50 91 ILE A CA 1
ATOM 664 C C . ILE A 1 91 ? -0.758 -15.294 -9.323 1.00 84.50 91 ILE A C 1
ATOM 666 O O . ILE A 1 91 ? 0.158 -15.050 -8.542 1.00 84.50 91 ILE A O 1
ATOM 670 N N . PRO A 1 92 ? -0.522 -15.720 -10.573 1.00 80.56 92 PRO A N 1
ATOM 671 C CA . PRO A 1 92 ? 0.820 -15.936 -11.084 1.00 80.56 92 PRO A CA 1
ATOM 672 C C . PRO A 1 92 ? 1.540 -14.599 -11.243 1.00 80.56 92 PRO A C 1
ATOM 674 O O . PRO A 1 92 ? 1.153 -13.761 -12.069 1.00 80.56 92 P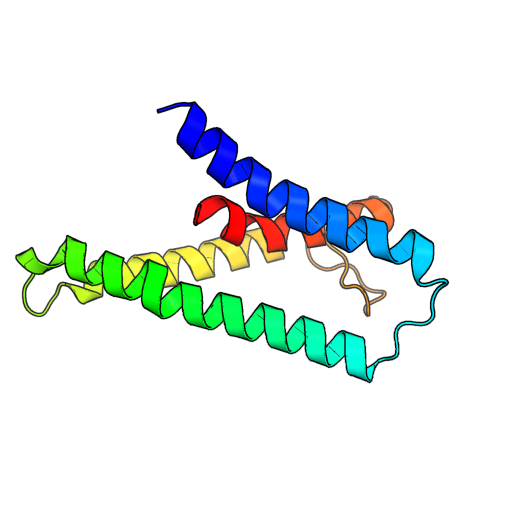RO A O 1
ATOM 677 N N . HIS A 1 93 ? 2.593 -14.395 -10.465 1.00 80.81 93 HIS A N 1
ATOM 678 C CA . HIS A 1 93 ? 3.294 -13.121 -10.409 1.00 80.81 93 HIS A CA 1
ATOM 679 C C . HIS A 1 93 ? 4.813 -13.323 -10.334 1.00 80.81 93 HIS A C 1
ATOM 681 O O . HIS A 1 93 ? 5.314 -14.418 -10.081 1.00 80.81 93 HIS A O 1
ATOM 687 N N . LEU A 1 94 ? 5.566 -12.268 -10.652 1.00 76.69 94 LEU A N 1
ATOM 688 C CA . LEU A 1 94 ? 7.027 -12.293 -10.630 1.00 76.69 94 LEU A CA 1
ATOM 689 C C . LEU A 1 94 ? 7.538 -11.134 -9.779 1.00 76.69 94 LEU A C 1
ATOM 691 O O . LEU A 1 94 ? 7.210 -9.978 -10.051 1.00 76.69 94 LEU A O 1
ATOM 695 N N . HIS A 1 95 ? 8.375 -11.442 -8.793 1.00 72.56 95 HIS A N 1
ATOM 696 C CA . HIS A 1 95 ? 9.083 -10.436 -8.012 1.00 72.56 95 HIS A CA 1
ATOM 697 C C . HIS A 1 95 ? 10.228 -9.811 -8.823 1.00 72.56 95 HIS A C 1
ATOM 699 O O . HIS A 1 95 ? 10.931 -10.492 -9.565 1.00 72.56 95 HIS A O 1
ATOM 705 N N . VAL A 1 96 ? 10.452 -8.504 -8.649 1.00 61.75 96 VAL A N 1
ATOM 706 C CA . VAL A 1 96 ? 11.432 -7.704 -9.420 1.00 61.75 96 VAL A CA 1
ATOM 707 C C . VAL A 1 96 ? 12.850 -8.307 -9.397 1.00 61.75 96 VAL A C 1
ATOM 709 O O . VAL A 1 96 ? 13.577 -8.189 -10.380 1.00 61.75 96 VAL A O 1
ATOM 712 N N . ASN A 1 97 ? 13.209 -9.003 -8.312 1.00 61.75 97 ASN A N 1
ATOM 713 C CA . ASN A 1 97 ? 14.534 -9.587 -8.072 1.00 61.75 97 ASN A CA 1
ATOM 714 C C . ASN A 1 97 ? 14.575 -11.127 -8.159 1.00 61.75 97 ASN A C 1
ATOM 716 O O . ASN A 1 97 ? 15.552 -11.727 -7.713 1.00 61.75 97 ASN A O 1
ATOM 720 N N . SER A 1 98 ? 13.531 -11.770 -8.690 1.00 65.62 98 SER A N 1
ATOM 721 C CA . SER A 1 98 ? 13.460 -13.227 -8.847 1.00 65.62 98 SER A CA 1
ATOM 722 C C . SER A 1 98 ? 13.227 -13.603 -10.310 1.00 65.62 98 SER A C 1
ATOM 724 O O . SER A 1 98 ? 12.427 -12.974 -11.001 1.00 65.62 98 SER A O 1
ATOM 726 N N . ASP A 1 99 ? 13.919 -14.641 -10.784 1.00 63.66 99 ASP A N 1
ATOM 727 C CA . ASP A 1 99 ? 13.694 -15.229 -12.113 1.00 63.66 99 ASP A CA 1
ATOM 728 C C . ASP A 1 99 ? 12.703 -16.405 -12.069 1.00 63.66 99 ASP A C 1
ATOM 730 O O . ASP A 1 99 ? 12.286 -16.908 -13.115 1.00 63.66 99 ASP A O 1
ATOM 734 N N . THR A 1 100 ? 12.288 -16.835 -10.872 1.00 69.06 100 THR A N 1
ATOM 735 C CA . THR A 1 100 ? 11.292 -17.896 -10.695 1.00 69.06 100 THR A CA 1
ATOM 736 C C . THR A 1 100 ? 9.913 -17.284 -10.438 1.00 69.06 100 THR A C 1
ATOM 738 O O . THR A 1 100 ? 9.765 -16.556 -9.455 1.00 69.06 100 THR A O 1
ATOM 741 N N . PRO A 1 101 ? 8.905 -17.556 -11.288 1.00 67.12 101 PRO A N 1
ATOM 742 C CA . PRO A 1 101 ? 7.541 -17.095 -11.052 1.00 67.12 101 PRO A CA 1
ATOM 743 C C . PRO A 1 101 ? 6.938 -17.781 -9.821 1.00 67.12 101 PRO A C 1
ATOM 745 O O . PRO A 1 101 ? 7.132 -18.982 -9.623 1.00 67.12 101 PRO A O 1
ATOM 748 N N . GLU A 1 102 ? 6.199 -17.012 -9.027 1.00 68.62 102 GLU A N 1
ATOM 749 C CA . GLU A 1 102 ? 5.414 -17.483 -7.883 1.00 68.62 102 GLU A CA 1
ATOM 750 C C . GLU A 1 102 ? 3.944 -17.673 -8.297 1.00 68.62 102 GLU A C 1
ATOM 752 O O . GLU A 1 102 ? 3.473 -17.089 -9.280 1.00 68.62 102 GLU A O 1
ATOM 757 N N . GLY A 1 103 ? 3.225 -18.543 -7.583 1.00 70.56 103 GLY A N 1
ATOM 758 C CA . GLY A 1 103 ? 1.876 -18.977 -7.958 1.00 70.56 103 GLY A CA 1
ATOM 759 C C . GLY A 1 103 ? 1.850 -20.095 -9.020 1.00 70.56 103 GLY A C 1
ATOM 760 O O . GLY A 1 103 ? 2.846 -20.795 -9.232 1.00 70.56 103 GLY A O 1
ATOM 761 N N . PRO A 1 104 ? 0.702 -20.335 -9.682 1.00 76.62 104 PRO A N 1
ATOM 762 C CA . PRO A 1 104 ? 0.541 -21.441 -10.626 1.00 76.62 104 PRO A CA 1
ATOM 763 C C . PRO A 1 104 ? 1.439 -21.290 -11.860 1.00 76.62 104 PRO A C 1
ATOM 765 O O . PRO A 1 104 ? 1.643 -20.188 -12.363 1.00 76.62 104 PRO A O 1
ATOM 768 N N . HIS A 1 105 ? 1.919 -22.403 -12.424 1.00 74.19 105 HIS A N 1
ATOM 769 C CA . HIS A 1 105 ? 2.681 -22.362 -13.675 1.00 74.19 105 HIS A CA 1
ATOM 770 C C . HIS A 1 105 ? 1.837 -21.804 -14.829 1.00 74.19 105 HIS A C 1
ATOM 772 O O . HIS A 1 105 ? 0.757 -22.314 -15.134 1.00 74.19 105 HIS A O 1
ATOM 778 N N . THR A 1 106 ? 2.356 -20.786 -15.523 1.00 78.50 106 THR A N 1
ATOM 779 C CA . THR A 1 106 ? 1.661 -20.156 -16.656 1.00 78.50 106 THR A CA 1
ATOM 780 C C . THR A 1 106 ? 2.582 -19.882 -17.836 1.00 78.50 106 THR A C 1
ATOM 782 O O . THR A 1 106 ? 3.804 -19.886 -17.716 1.00 78.50 106 THR A O 1
ATOM 785 N N . LYS A 1 107 ? 1.967 -19.590 -18.988 1.00 80.19 107 LYS A N 1
ATOM 786 C CA . LYS A 1 107 ? 2.643 -19.123 -20.208 1.00 80.19 107 LYS A CA 1
ATOM 787 C C . LYS A 1 107 ? 2.629 -17.590 -20.356 1.00 80.19 107 LYS A C 1
ATOM 789 O O . LYS A 1 107 ? 2.870 -17.084 -21.452 1.00 80.19 107 LYS A O 1
ATOM 794 N N . LEU A 1 108 ? 2.280 -16.845 -19.303 1.00 83.75 108 LEU A N 1
ATOM 795 C CA . LEU A 1 108 ? 2.215 -15.383 -19.337 1.00 83.75 108 LEU A CA 1
ATOM 796 C C . LEU A 1 108 ? 3.609 -14.774 -19.530 1.00 83.75 108 LEU A C 1
ATOM 798 O O . LEU A 1 108 ? 4.619 -15.285 -19.051 1.00 83.75 108 LEU A O 1
ATOM 802 N N . LYS A 1 109 ? 3.659 -13.640 -20.236 1.00 85.75 109 LYS A N 1
ATOM 803 C CA . LYS A 1 109 ? 4.901 -12.881 -20.428 1.00 85.75 109 LYS A CA 1
ATOM 804 C C . LYS A 1 109 ? 5.345 -12.259 -19.099 1.00 85.75 109 LYS A C 1
ATOM 806 O O . LYS A 1 109 ? 4.504 -11.816 -18.318 1.00 85.75 109 LYS A O 1
ATOM 811 N N . ARG A 1 110 ? 6.662 -12.115 -18.894 1.00 81.44 110 AR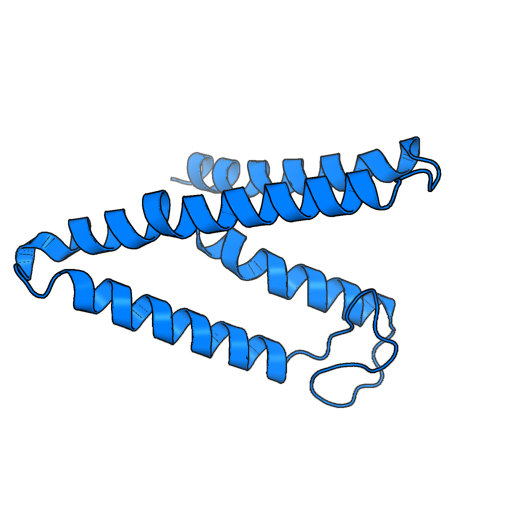G A N 1
ATOM 812 C CA . ARG A 1 110 ? 7.271 -11.453 -17.717 1.00 81.44 110 ARG A CA 1
ATOM 813 C C . ARG A 1 110 ? 6.620 -10.108 -17.383 1.00 81.44 110 ARG A C 1
ATOM 815 O O . ARG A 1 110 ? 6.282 -9.858 -16.234 1.00 81.44 110 ARG A O 1
ATOM 822 N N . THR A 1 111 ? 6.391 -9.268 -18.392 1.00 85.94 111 THR A N 1
AT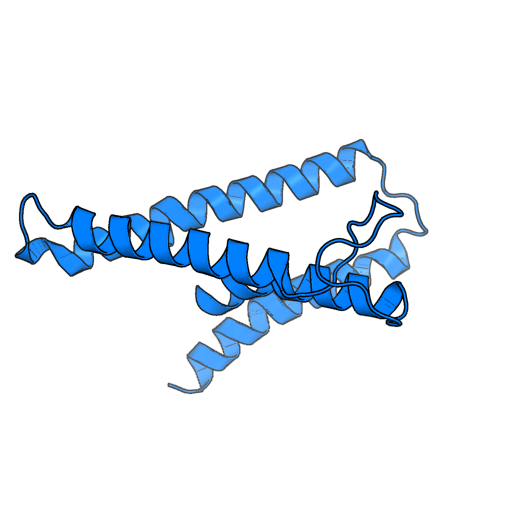OM 823 C CA . THR A 1 111 ? 5.746 -7.956 -18.222 1.00 85.94 111 THR A CA 1
ATOM 824 C C . THR A 1 111 ? 4.335 -8.070 -17.647 1.00 85.94 111 THR A C 1
ATOM 826 O O . THR A 1 111 ? 3.971 -7.293 -16.775 1.00 85.94 111 THR A O 1
ATOM 829 N N . THR A 1 112 ? 3.548 -9.055 -18.088 1.00 85.81 112 THR A N 1
ATOM 830 C CA . THR A 1 112 ? 2.188 -9.279 -17.578 1.00 85.81 112 THR A CA 1
ATOM 831 C C . THR A 1 112 ? 2.215 -9.721 -16.117 1.00 85.81 112 THR A C 1
ATOM 833 O O . THR A 1 112 ? 1.440 -9.206 -15.321 1.00 85.81 112 THR A O 1
ATOM 836 N N . MET A 1 113 ? 3.142 -10.607 -15.744 1.00 84.12 113 MET A N 1
ATOM 837 C CA . MET A 1 113 ? 3.305 -11.052 -14.353 1.00 84.12 113 MET A CA 1
ATOM 838 C C . MET A 1 113 ? 3.768 -9.920 -13.425 1.00 84.12 113 MET A C 1
ATOM 840 O O . MET A 1 113 ? 3.308 -9.842 -12.293 1.00 84.12 113 MET A O 1
ATOM 844 N N . MET A 1 114 ? 4.611 -9.002 -13.911 1.00 85.06 114 MET A N 1
ATOM 845 C CA . MET A 1 114 ? 5.003 -7.795 -13.165 1.00 85.06 114 MET A CA 1
ATOM 846 C C . MET A 1 114 ? 3.821 -6.838 -12.961 1.00 85.06 114 MET A C 1
ATOM 848 O O . MET A 1 114 ? 3.648 -6.300 -11.873 1.00 85.06 114 MET A O 1
ATOM 852 N N . VAL A 1 115 ? 2.974 -6.640 -13.979 1.00 88.00 115 VAL A N 1
ATOM 853 C CA . VAL A 1 115 ? 1.756 -5.819 -13.840 1.00 88.00 115 VAL A CA 1
ATOM 854 C C . VAL A 1 115 ? 0.782 -6.451 -12.844 1.00 88.00 115 VAL A C 1
ATOM 856 O O . VAL A 1 115 ? 0.220 -5.736 -12.016 1.00 88.00 115 VAL A O 1
ATOM 859 N N . LEU A 1 116 ? 0.612 -7.776 -12.880 1.00 87.19 116 LEU A N 1
ATOM 860 C CA . LEU A 1 116 ? -0.200 -8.504 -11.902 1.00 87.19 116 LEU A CA 1
ATOM 861 C C . LEU A 1 116 ? 0.362 -8.357 -10.485 1.00 87.19 116 LEU A C 1
ATOM 863 O O . LEU A 1 116 ? -0.407 -8.047 -9.580 1.00 87.19 116 LEU A O 1
ATOM 867 N N . ALA A 1 117 ? 1.683 -8.479 -10.310 1.00 85.50 117 ALA A N 1
ATOM 868 C CA . ALA A 1 117 ? 2.345 -8.258 -9.025 1.00 85.50 117 ALA A CA 1
ATOM 869 C C . ALA A 1 117 ? 2.031 -6.859 -8.475 1.00 85.50 117 ALA A C 1
ATOM 871 O O . ALA A 1 117 ? 1.524 -6.725 -7.364 1.00 85.50 117 ALA A O 1
ATOM 872 N N . VAL A 1 118 ? 2.255 -5.811 -9.274 1.00 87.50 118 VAL A N 1
ATOM 873 C CA . VAL A 1 118 ? 1.984 -4.424 -8.863 1.00 87.50 118 VAL A CA 1
ATOM 874 C C . VAL A 1 118 ? 0.498 -4.216 -8.560 1.00 87.50 118 VAL A C 1
ATOM 876 O O . VAL A 1 118 ? 0.160 -3.551 -7.585 1.00 87.50 118 VAL A O 1
ATOM 879 N N . THR A 1 119 ? -0.400 -4.808 -9.349 1.00 89.38 119 THR A N 1
ATOM 880 C CA . THR A 1 119 ? -1.852 -4.709 -9.124 1.00 89.38 119 THR A CA 1
ATOM 881 C C . THR A 1 119 ? -2.255 -5.345 -7.795 1.00 89.38 119 THR A C 1
ATOM 883 O O . THR A 1 119 ? -3.013 -4.743 -7.040 1.00 89.38 119 THR A O 1
ATOM 886 N N . LEU A 1 120 ? -1.715 -6.525 -7.483 1.00 87.88 120 LEU A N 1
ATOM 887 C CA . LEU A 1 120 ? -1.984 -7.237 -6.234 1.00 87.88 120 LEU A CA 1
ATOM 888 C C . LEU A 1 120 ? -1.567 -6.405 -5.016 1.00 87.88 120 LEU A C 1
ATOM 890 O O . LEU A 1 120 ? -2.317 -6.322 -4.050 1.00 87.88 120 LEU A O 1
ATOM 894 N N . HIS A 1 121 ? -0.424 -5.723 -5.098 1.00 86.69 121 HIS A N 1
ATOM 895 C CA . HIS A 1 121 ? 0.084 -4.877 -4.016 1.00 86.69 121 HIS A CA 1
ATOM 896 C C . HIS A 1 121 ? -0.694 -3.562 -3.844 1.00 86.69 121 HIS A C 1
ATOM 898 O O . HIS A 1 121 ? -0.780 -3.063 -2.728 1.00 86.69 121 HIS A O 1
ATOM 904 N N . ASN A 1 122 ? -1.285 -3.012 -4.912 1.00 89.00 122 ASN A N 1
ATOM 905 C CA . ASN A 1 122 ? -2.099 -1.787 -4.839 1.00 89.00 122 ASN A CA 1
ATOM 906 C C . ASN A 1 122 ? -3.570 -2.056 -4.472 1.00 89.00 122 ASN A C 1
ATOM 908 O O . ASN A 1 122 ? -4.297 -1.129 -4.118 1.00 89.00 122 ASN A O 1
ATOM 912 N N . LEU A 1 123 ? -4.034 -3.308 -4.559 1.00 89.19 123 LEU A N 1
ATOM 913 C CA . LEU A 1 123 ? -5.413 -3.668 -4.225 1.00 89.19 123 LEU A CA 1
ATOM 914 C C . LEU A 1 123 ? -5.785 -3.318 -2.766 1.00 89.19 123 LEU A C 1
ATOM 916 O O . LEU A 1 123 ? -6.829 -2.689 -2.585 1.00 89.19 123 LEU A O 1
ATOM 920 N N . PRO A 1 124 ? -4.969 -3.639 -1.737 1.00 86.81 124 PRO A N 1
ATOM 921 C CA . PRO A 1 124 ? -5.250 -3.243 -0.355 1.00 86.81 124 PRO A CA 1
ATOM 922 C C . PRO A 1 124 ? -5.378 -1.729 -0.172 1.00 86.81 124 PRO A C 1
ATOM 924 O O . PRO A 1 124 ? -6.266 -1.276 0.545 1.00 86.81 124 PRO A O 1
ATOM 927 N N . GLU A 1 125 ? -4.524 -0.948 -0.839 1.00 85.38 125 GLU A N 1
ATOM 928 C CA . GLU A 1 125 ? -4.555 0.515 -0.761 1.00 85.38 125 GLU A CA 1
ATOM 929 C C . GLU A 1 125 ? -5.853 1.067 -1.357 1.00 85.38 125 GLU A C 1
ATOM 931 O O . GLU A 1 125 ? -6.507 1.904 -0.741 1.00 85.38 125 GLU A O 1
ATOM 936 N N . GLY A 1 126 ? -6.278 0.545 -2.512 1.00 86.62 126 GLY A N 1
ATOM 937 C CA . GLY A 1 126 ? -7.539 0.939 -3.141 1.00 86.62 126 GLY A CA 1
ATOM 938 C C . GLY A 1 126 ? -8.784 0.543 -2.342 1.00 86.62 126 GLY A C 1
ATOM 939 O O . GLY A 1 126 ? -9.787 1.240 -2.410 1.00 86.62 126 GLY A O 1
ATOM 940 N N . MET A 1 127 ? -8.732 -0.551 -1.575 1.00 87.19 127 MET A N 1
ATOM 941 C CA . MET A 1 127 ? -9.837 -0.983 -0.707 1.00 87.19 127 MET A CA 1
ATOM 942 C C . MET A 1 127 ? -9.982 -0.135 0.564 1.00 87.19 127 MET A C 1
ATOM 944 O O . MET A 1 127 ? -11.046 -0.153 1.180 1.00 87.19 127 MET A O 1
ATOM 948 N N . ALA A 1 128 ? -8.918 0.555 0.981 1.00 86.12 128 ALA A N 1
ATOM 949 C CA . ALA A 1 128 ? -8.899 1.368 2.194 1.00 86.12 128 ALA A CA 1
ATOM 950 C C . ALA A 1 128 ? -9.420 2.807 1.989 1.00 86.12 128 ALA A C 1
ATOM 952 O O . ALA A 1 128 ? -9.640 3.507 2.978 1.00 86.12 128 ALA A O 1
ATOM 953 N N . VAL A 1 129 ? -9.581 3.243 0.734 1.00 81.88 129 VAL A N 1
ATOM 954 C CA . VAL A 1 129 ? -10.013 4.593 0.317 1.00 81.88 129 VAL A CA 1
ATOM 955 C C . VAL A 1 129 ? -11.519 4.650 0.088 1.00 81.88 129 VAL A C 1
ATOM 957 O O . VAL A 1 129 ? -12.133 5.646 0.538 1.00 81.88 129 VAL A O 1
#

pLDDT: mean 87.24, std 8.14, range [61.75, 96.06]

Foldseek 3Di:
DVVVLVCVVVVVVVVVVVVVVVVVVCVPVDDPVNVVVVVVVVVVVVVVCCVPVPQVVQLVVQCVVPVCSNVVSVVVVVVVVVVLVVLQQDQFADDPPDPDIHHDDDPDDNVVRPVSVVCSVCVVVSVSD

Radius of gyration: 18.17 Å; chains: 1; bounding box: 43×36×47 Å

Sequence (129 aa):
MTLTVLLGLMIPFAGTALGAGCVLFMKNALSSKVERSLAGFASGVMVAASIWSLIIPAMEQCEGMGKLSFLPAFIGFWLGIIFLLILDCVIPHLHVNSDTPEGPHTKLKRTTMMVLAVTLHNLPEGMAV

Secondary structure (DSSP, 8-state):
-HHHHHHHHHHHHHHHHHHHHHHHHHTT---HHHHHHHHHHHHHHHHHHIIIIIIHHHHHTTGGGGGGTHHHHHHHHHHHHHHHHHHHHHS-B--TT-SSPBSS-----HHHHHHHHHHHHHHHHHH--